Protein AF-A0A7V1ML94-F1 (afdb_monomer_lite)

Sequence (174 aa):
MSNTQAADAFKQTSDFLFRVNMYLDGFFFTCGSAMDILAREVLTYFAIPLPNRVYFEIAKQELSNTRPTDTLLDRLDDPSWRDEFSLYRNALTHELIIAGSINISISVDGDTEGETLVLPLPDDPRVDVMDRTFRNNPDAEIFCKRHIKRLLKLINIIYGEIATRATANSSLPL

Radius of gyration: 21.67 Å; chains: 1; bounding box: 60×41×57 Å

pLDDT: mean 77.79, std 12.49, range [44.56, 93.31]

Foldseek 3Di:
DPPVVVVVVVVVVVVVLVVVLVVLLVLLVVLQVLLQVLLVVLCVLQVHDDDPGRGLQVSLVSCCVVPVPDPCNVLSPDPPCVVVSVQSNVLRPDDRQQDPDWDWDWDDDPPDTDTDIFRAGFPGSVDPPVPTDRPPTGGPVVVSVVSVVVSVVSSCVSVVVQVVVCVVVVHRND

Structure (mmCIF, N/CA/C/O backbone):
data_AF-A0A7V1ML94-F1
#
_entry.id   AF-A0A7V1ML94-F1
#
loop_
_atom_site.group_PDB
_atom_site.id
_atom_site.type_symbol
_atom_site.label_atom_id
_atom_site.label_alt_id
_atom_site.label_comp_id
_atom_site.label_asym_id
_atom_site.label_entity_id
_atom_site.label_seq_id
_atom_site.pdbx_PDB_ins_code
_atom_site.Cartn_x
_atom_site.Cartn_y
_atom_site.Cartn_z
_atom_site.occupancy
_atom_site.B_iso_or_equiv
_atom_site.auth_seq_id
_atom_site.auth_comp_id
_atom_site.auth_asym_id
_atom_site.auth_atom_id
_atom_site.pdbx_PDB_model_num
ATOM 1 N N . MET A 1 1 ? 38.971 -1.096 -30.278 1.00 44.56 1 MET A N 1
ATOM 2 C CA . MET A 1 1 ? 38.660 -0.178 -29.158 1.00 44.56 1 MET A CA 1
ATOM 3 C C . MET A 1 1 ? 37.154 0.055 -28.946 1.00 44.56 1 MET A C 1
ATOM 5 O O . MET A 1 1 ? 36.824 0.687 -27.958 1.00 44.56 1 MET A O 1
ATOM 9 N N . SER A 1 2 ? 36.229 -0.478 -29.767 1.00 51.88 2 SER A N 1
ATOM 10 C CA . SER A 1 2 ? 34.776 -0.256 -29.582 1.00 51.88 2 SER A CA 1
ATOM 11 C C . SER A 1 2 ? 34.055 -1.262 -28.663 1.00 51.88 2 SER A C 1
ATOM 13 O O . SER A 1 2 ? 33.009 -0.927 -28.121 1.00 51.88 2 SER A O 1
ATOM 15 N N . ASN A 1 3 ? 34.603 -2.463 -28.426 1.00 53.06 3 ASN A N 1
ATOM 16 C CA . ASN A 1 3 ? 33.939 -3.480 -27.587 1.00 53.06 3 ASN A CA 1
ATOM 17 C C . ASN A 1 3 ? 33.869 -3.117 -26.094 1.00 53.06 3 ASN A C 1
ATOM 19 O O . ASN A 1 3 ? 32.949 -3.555 -25.412 1.00 53.06 3 ASN A O 1
ATOM 23 N N . THR A 1 4 ? 34.812 -2.323 -25.582 1.00 61.06 4 THR A N 1
ATOM 24 C CA . THR A 1 4 ? 34.856 -1.959 -24.157 1.00 61.06 4 THR A CA 1
ATOM 25 C C . THR A 1 4 ? 33.772 -0.939 -23.810 1.00 61.06 4 THR A C 1
ATOM 27 O O . THR A 1 4 ? 33.044 -1.135 -22.849 1.00 61.06 4 THR A O 1
ATOM 30 N N . GLN A 1 5 ? 33.567 0.078 -24.656 1.00 56.47 5 GLN A N 1
ATOM 31 C CA . GLN A 1 5 ? 32.531 1.097 -24.441 1.00 56.47 5 GLN A CA 1
ATOM 32 C C . GLN A 1 5 ? 31.111 0.518 -24.470 1.00 56.47 5 GLN A C 1
ATOM 34 O O . GLN A 1 5 ? 30.280 0.906 -23.656 1.00 56.47 5 GLN A O 1
ATOM 39 N N . ALA A 1 6 ? 30.833 -0.430 -25.371 1.00 52.66 6 ALA A N 1
ATOM 40 C CA . ALA A 1 6 ? 29.531 -1.094 -25.431 1.00 52.66 6 ALA A CA 1
ATOM 41 C C . ALA A 1 6 ? 29.277 -1.988 -24.202 1.00 52.66 6 ALA A C 1
ATOM 43 O O . ALA A 1 6 ? 28.172 -1.997 -23.664 1.00 52.66 6 ALA A O 1
ATOM 44 N N . ALA A 1 7 ? 30.302 -2.707 -23.730 1.00 53.41 7 ALA A N 1
ATOM 45 C CA . ALA A 1 7 ? 30.213 -3.524 -22.521 1.00 53.41 7 ALA A CA 1
ATOM 46 C C . ALA A 1 7 ? 30.042 -2.668 -21.253 1.00 53.41 7 ALA A C 1
ATOM 48 O O . ALA A 1 7 ? 29.245 -3.014 -20.381 1.00 53.41 7 ALA A O 1
ATOM 49 N N . ASP A 1 8 ? 30.740 -1.534 -21.173 1.00 56.41 8 ASP A N 1
ATOM 50 C CA . ASP A 1 8 ? 30.628 -0.589 -20.062 1.00 56.41 8 ASP A CA 1
ATOM 51 C C . ASP A 1 8 ? 29.252 0.090 -20.037 1.00 56.41 8 ASP A C 1
ATOM 53 O O . ASP A 1 8 ? 28.636 0.176 -18.975 1.00 56.41 8 ASP A O 1
ATOM 57 N N . ALA A 1 9 ? 28.724 0.494 -21.199 1.00 59.84 9 ALA A N 1
ATOM 58 C CA . ALA A 1 9 ? 27.368 1.031 -21.320 1.00 59.84 9 ALA A CA 1
ATOM 59 C C . ALA A 1 9 ? 26.309 -0.006 -20.906 1.00 59.84 9 ALA A C 1
ATOM 61 O O . ALA A 1 9 ? 25.436 0.295 -20.096 1.00 59.84 9 ALA A O 1
ATOM 62 N N . PHE A 1 10 ? 26.429 -1.253 -21.377 1.00 57.97 10 PHE A N 1
ATOM 63 C CA . PHE A 1 10 ? 25.523 -2.341 -20.995 1.00 57.97 10 PHE A CA 1
ATOM 64 C C . PHE A 1 10 ? 25.560 -2.628 -19.487 1.00 57.97 10 PHE A C 1
ATOM 66 O O . PHE A 1 10 ? 24.516 -2.796 -18.856 1.00 57.97 10 PHE A O 1
ATOM 73 N N . LYS A 1 11 ? 26.756 -2.639 -18.886 1.00 58.00 11 LYS A N 1
ATOM 74 C CA . LYS A 1 11 ? 26.923 -2.820 -17.441 1.00 58.00 11 LYS A CA 1
ATOM 75 C C . LYS A 1 11 ? 26.275 -1.682 -16.652 1.00 58.00 11 LYS A C 1
ATOM 77 O O . LYS A 1 11 ? 25.560 -1.953 -15.693 1.00 58.00 11 LYS A O 1
ATOM 82 N N . GLN A 1 12 ? 26.458 -0.432 -17.079 1.00 68.44 12 GLN A N 1
ATOM 83 C CA . GLN A 1 12 ? 25.808 0.727 -16.458 1.00 68.44 12 GLN A CA 1
ATOM 84 C C . GLN A 1 12 ? 24.277 0.636 -16.536 1.00 68.44 12 GLN A C 1
ATOM 86 O O . GLN A 1 12 ? 23.602 0.895 -15.540 1.00 68.44 12 GLN A O 1
ATOM 91 N N . THR A 1 13 ? 23.722 0.208 -17.674 1.00 72.44 13 THR A N 1
ATOM 92 C CA . THR A 1 13 ? 22.274 -0.008 -17.830 1.00 72.44 13 THR A CA 1
ATOM 93 C C . THR A 1 13 ? 21.762 -1.153 -16.952 1.00 72.44 13 THR A C 1
ATOM 95 O O . THR A 1 13 ? 20.714 -1.020 -16.321 1.00 72.44 13 THR A O 1
ATOM 98 N N . SER A 1 14 ? 22.503 -2.260 -16.859 1.00 74.00 14 SER A N 1
ATOM 99 C CA . SER A 1 14 ? 22.154 -3.398 -15.999 1.00 74.00 14 SER A CA 1
ATOM 100 C C . SER A 1 14 ? 22.180 -3.025 -14.514 1.00 74.00 14 SER A C 1
ATOM 102 O O . SER A 1 14 ? 21.238 -3.335 -13.785 1.00 74.00 14 SER A O 1
ATOM 104 N N . ASP A 1 15 ? 23.225 -2.329 -14.060 1.00 78.12 15 ASP A N 1
ATOM 105 C CA . ASP A 1 15 ? 23.352 -1.866 -12.674 1.00 78.12 15 ASP A CA 1
ATOM 106 C C . ASP A 1 15 ? 22.244 -0.861 -12.324 1.00 78.12 15 ASP A C 1
ATOM 108 O O . ASP A 1 15 ? 21.689 -0.889 -11.221 1.00 78.12 15 ASP A O 1
ATOM 112 N N . PHE A 1 16 ? 21.888 0.012 -13.270 1.00 81.12 16 PHE A N 1
ATOM 113 C CA . PHE A 1 16 ? 20.773 0.942 -13.127 1.00 81.12 16 PHE A CA 1
ATOM 114 C C . PHE A 1 16 ? 19.436 0.206 -12.958 1.00 81.12 16 PHE A C 1
ATOM 116 O O . PHE A 1 16 ? 18.730 0.438 -11.975 1.00 81.12 16 PHE A O 1
ATOM 123 N N . LEU A 1 17 ? 19.112 -0.730 -13.857 1.00 78.50 17 LEU A N 1
ATOM 124 C CA . LEU A 1 17 ? 17.881 -1.523 -13.787 1.00 78.50 17 LEU A CA 1
ATOM 125 C C . LEU A 1 17 ? 17.795 -2.352 -12.506 1.00 78.50 17 LEU A C 1
ATOM 127 O O . LEU A 1 17 ? 16.727 -2.429 -11.895 1.00 78.50 17 LEU A O 1
ATOM 131 N N . PHE A 1 18 ? 18.909 -2.937 -12.067 1.00 79.69 18 PHE A N 1
ATOM 132 C CA . PHE A 1 18 ? 18.972 -3.659 -10.801 1.00 79.69 18 PHE A CA 1
ATOM 133 C C . PHE A 1 18 ? 18.599 -2.753 -9.620 1.00 79.69 18 PHE A C 1
ATOM 135 O O . PHE A 1 18 ? 17.744 -3.112 -8.810 1.00 79.69 18 PHE A O 1
ATOM 142 N N . ARG A 1 19 ? 19.179 -1.547 -9.546 1.00 82.62 19 ARG A N 1
ATOM 143 C CA . ARG A 1 19 ? 18.868 -0.581 -8.479 1.00 82.62 19 ARG A CA 1
ATOM 144 C C . ARG A 1 19 ? 17.408 -0.152 -8.502 1.00 82.62 19 ARG A C 1
ATOM 146 O O . ARG A 1 19 ? 16.785 -0.111 -7.448 1.00 82.62 19 ARG A O 1
ATOM 153 N N . VAL A 1 20 ? 16.856 0.146 -9.678 1.00 82.94 20 VAL A N 1
ATOM 154 C CA . VAL A 1 20 ? 15.439 0.516 -9.816 1.00 82.94 20 VAL A CA 1
ATOM 155 C C . VAL A 1 20 ? 14.539 -0.600 -9.285 1.00 82.94 20 VAL A C 1
ATOM 157 O O . VAL A 1 20 ? 13.671 -0.333 -8.459 1.00 82.94 20 VAL A O 1
ATOM 160 N N . ASN A 1 21 ? 14.772 -1.847 -9.702 1.00 82.19 21 ASN A N 1
ATOM 161 C CA . ASN A 1 21 ? 13.994 -2.991 -9.225 1.00 82.19 21 ASN A CA 1
ATOM 162 C C . ASN A 1 21 ? 14.130 -3.186 -7.707 1.00 82.19 21 ASN A C 1
ATOM 164 O O . ASN A 1 21 ? 13.125 -3.398 -7.039 1.00 82.19 21 ASN A O 1
ATOM 168 N N . MET A 1 22 ? 15.334 -3.025 -7.148 1.00 82.81 22 MET A N 1
ATOM 169 C CA . MET A 1 22 ? 15.565 -3.078 -5.699 1.00 82.81 22 MET A CA 1
ATOM 170 C C . MET A 1 22 ? 14.788 -1.987 -4.941 1.00 82.81 22 MET A C 1
ATOM 172 O O . MET A 1 22 ? 14.216 -2.249 -3.884 1.00 82.81 22 MET A O 1
ATOM 176 N N . TYR A 1 23 ? 14.743 -0.756 -5.460 1.00 85.75 23 TYR A N 1
ATOM 177 C CA . TYR A 1 23 ? 13.970 0.322 -4.834 1.00 85.75 23 TYR A CA 1
ATOM 178 C C . TYR A 1 23 ? 12.462 0.106 -4.951 1.00 85.75 23 TYR A C 1
ATOM 180 O O . TYR A 1 23 ? 11.735 0.402 -4.002 1.00 85.75 23 TYR A O 1
ATOM 188 N N . LEU A 1 24 ? 11.993 -0.418 -6.085 1.00 85.31 24 LEU A N 1
ATOM 189 C CA . LEU A 1 24 ? 10.593 -0.794 -6.252 1.00 85.31 24 LEU A CA 1
ATOM 190 C C . LEU A 1 24 ? 10.209 -1.894 -5.270 1.00 85.31 24 LEU A C 1
ATOM 192 O O . LEU A 1 24 ? 9.211 -1.744 -4.572 1.00 85.31 24 LEU A O 1
ATOM 196 N N . ASP A 1 25 ? 11.030 -2.935 -5.144 1.00 81.19 25 ASP A N 1
ATOM 197 C CA . ASP A 1 25 ? 10.822 -3.992 -4.159 1.00 81.19 25 ASP A CA 1
ATOM 198 C C . ASP A 1 25 ? 10.697 -3.426 -2.738 1.00 81.19 25 ASP A C 1
ATOM 200 O O . ASP A 1 25 ? 9.678 -3.598 -2.065 1.00 81.19 25 ASP A O 1
ATOM 204 N N . GLY A 1 26 ? 11.678 -2.617 -2.324 1.00 83.75 26 GLY A N 1
ATOM 205 C CA . GLY A 1 26 ? 11.653 -1.945 -1.027 1.00 83.75 26 GLY A CA 1
ATOM 206 C C . GLY A 1 26 ? 10.404 -1.081 -0.821 1.00 83.75 26 GLY A C 1
ATOM 207 O O . GLY A 1 26 ? 9.830 -1.074 0.272 1.00 83.75 26 GLY A O 1
ATOM 208 N N . PHE A 1 27 ? 9.935 -0.388 -1.861 1.00 87.94 27 PHE A N 1
ATOM 209 C CA . PHE A 1 27 ? 8.693 0.384 -1.824 1.00 87.94 27 PHE A CA 1
ATOM 210 C C . PHE A 1 27 ? 7.467 -0.508 -1.580 1.00 87.94 27 PHE A C 1
ATOM 212 O O . PHE A 1 27 ? 6.659 -0.210 -0.691 1.00 87.94 27 PHE A O 1
ATOM 219 N N . PHE A 1 28 ? 7.333 -1.606 -2.328 1.00 84.06 28 PHE A N 1
ATOM 220 C CA . PHE A 1 28 ? 6.216 -2.542 -2.194 1.00 84.06 28 PHE A CA 1
ATOM 221 C C . PHE A 1 28 ? 6.234 -3.264 -0.836 1.00 84.06 28 PHE A C 1
ATOM 223 O O . PHE A 1 28 ? 5.206 -3.394 -0.165 1.00 84.06 28 PHE A O 1
ATOM 230 N N . PHE A 1 29 ? 7.409 -3.669 -0.363 1.00 83.19 29 PHE A N 1
ATOM 231 C CA . PHE A 1 29 ? 7.554 -4.263 0.960 1.00 83.19 29 PHE A CA 1
ATOM 232 C C . PHE A 1 29 ? 7.163 -3.279 2.072 1.00 83.19 29 PHE A C 1
ATOM 234 O O . PHE A 1 29 ? 6.397 -3.623 2.978 1.00 83.19 29 PHE A O 1
ATOM 241 N N . THR A 1 30 ? 7.642 -2.035 1.986 1.00 87.19 30 THR A N 1
ATOM 242 C CA . THR A 1 30 ? 7.390 -1.001 3.002 1.00 87.19 30 THR A CA 1
ATOM 243 C C . THR A 1 30 ? 5.920 -0.606 3.054 1.00 87.19 30 THR A C 1
ATOM 245 O O . THR A 1 30 ? 5.342 -0.546 4.136 1.00 87.19 30 THR A O 1
ATOM 248 N N . CYS A 1 31 ? 5.284 -0.372 1.903 1.00 86.69 31 CYS A N 1
ATOM 249 C CA . CYS A 1 31 ? 3.872 0.005 1.863 1.00 86.69 31 CYS A CA 1
ATOM 250 C C . CYS A 1 31 ? 2.966 -1.132 2.372 1.00 86.69 31 CYS A C 1
ATOM 252 O O . CYS A 1 31 ? 2.040 -0.866 3.137 1.00 86.69 31 CYS A O 1
ATOM 254 N N . GLY A 1 32 ? 3.263 -2.393 2.029 1.00 84.00 32 GLY A N 1
ATOM 255 C CA . GLY A 1 32 ? 2.547 -3.547 2.584 1.00 84.00 32 GLY A CA 1
ATOM 256 C C . GLY A 1 32 ? 2.726 -3.669 4.100 1.00 84.00 32 GLY A C 1
ATOM 257 O O . GLY A 1 32 ? 1.750 -3.816 4.831 1.00 84.00 32 GLY A O 1
ATOM 258 N N . SER A 1 33 ? 3.962 -3.521 4.581 1.00 86.94 33 SER A N 1
ATOM 259 C CA . SER A 1 33 ? 4.273 -3.557 6.016 1.00 86.94 33 SER A CA 1
ATOM 260 C C . SER A 1 33 ? 3.583 -2.432 6.790 1.00 86.94 33 SER A C 1
ATOM 262 O O . SER A 1 33 ? 3.083 -2.665 7.884 1.00 86.94 33 SER A O 1
ATOM 264 N N . ALA A 1 34 ? 3.503 -1.225 6.224 1.00 89.44 34 ALA A N 1
ATOM 265 C CA . ALA A 1 34 ? 2.815 -0.096 6.847 1.00 89.44 34 ALA A CA 1
ATOM 266 C C . ALA A 1 34 ? 1.316 -0.370 7.051 1.00 89.44 34 ALA A C 1
ATOM 268 O O . ALA A 1 34 ? 0.768 -0.021 8.095 1.00 89.44 34 ALA A O 1
ATOM 269 N N . MET A 1 35 ? 0.659 -1.032 6.093 1.00 88.19 35 MET A N 1
ATOM 270 C CA . MET A 1 35 ? -0.739 -1.450 6.245 1.00 88.19 35 MET A CA 1
ATOM 271 C C . MET A 1 35 ? -0.910 -2.508 7.341 1.00 88.19 35 MET A C 1
ATOM 273 O O . MET A 1 35 ? -1.832 -2.411 8.148 1.00 88.19 35 MET A O 1
ATOM 277 N N . ASP A 1 36 ? -0.014 -3.496 7.392 1.00 88.12 36 ASP A N 1
ATOM 278 C CA . ASP A 1 36 ? -0.046 -4.560 8.402 1.00 88.12 36 ASP A CA 1
ATOM 279 C C . ASP A 1 36 ? 0.240 -4.001 9.819 1.00 88.12 36 ASP A C 1
ATOM 281 O O . ASP A 1 36 ? -0.352 -4.449 10.803 1.00 88.12 36 ASP A O 1
ATOM 285 N N . ILE A 1 37 ? 1.098 -2.978 9.940 1.00 90.94 37 ILE A N 1
ATOM 286 C CA . ILE A 1 37 ? 1.333 -2.239 11.193 1.00 90.94 37 ILE A CA 1
ATOM 287 C C . ILE A 1 37 ? 0.082 -1.460 11.605 1.00 90.94 37 ILE A C 1
ATOM 289 O O . ILE A 1 37 ? -0.384 -1.630 12.730 1.00 90.94 37 ILE A O 1
ATOM 293 N N . LEU A 1 38 ? -0.507 -0.682 10.692 1.00 91.44 38 LEU A N 1
ATOM 294 C CA . LEU A 1 38 ? -1.724 0.086 10.968 1.00 91.44 38 LEU A CA 1
ATOM 295 C C . LEU A 1 38 ? -2.854 -0.817 11.482 1.00 91.44 38 LEU A C 1
ATOM 297 O O . LEU A 1 38 ? -3.540 -0.485 12.445 1.00 91.44 38 LEU A O 1
ATOM 301 N N . ALA A 1 39 ? -3.010 -1.996 10.877 1.00 90.88 39 ALA A N 1
ATOM 302 C CA . ALA A 1 39 ? -3.970 -3.009 11.297 1.00 90.88 39 ALA A CA 1
ATOM 303 C C . ALA A 1 39 ? -3.761 -3.439 12.762 1.00 90.88 39 ALA A C 1
ATOM 305 O O . ALA A 1 39 ? -4.712 -3.493 13.543 1.00 90.88 39 ALA A O 1
ATOM 306 N N . ARG A 1 40 ? -2.508 -3.700 13.161 1.00 91.94 40 ARG A N 1
ATOM 307 C CA . ARG A 1 40 ? -2.151 -4.056 14.546 1.00 91.94 40 ARG A CA 1
ATOM 308 C C . ARG A 1 40 ? -2.457 -2.929 15.521 1.00 91.94 40 ARG A C 1
ATOM 310 O O . ARG A 1 40 ? -2.948 -3.189 16.617 1.00 91.94 40 ARG A O 1
ATOM 317 N N . GLU A 1 41 ? -2.159 -1.695 15.141 1.00 91.81 41 GLU A N 1
ATOM 318 C CA . GLU A 1 41 ? -2.368 -0.529 15.999 1.00 91.81 41 GLU A CA 1
ATOM 319 C C . GLU A 1 41 ? -3.854 -0.254 16.216 1.00 91.81 41 GLU A C 1
ATOM 321 O O . GLU A 1 41 ? -4.260 0.022 17.341 1.00 91.81 41 GLU A O 1
ATOM 326 N N . VAL A 1 42 ? -4.680 -0.428 15.181 1.00 91.44 42 VAL A N 1
ATOM 327 C CA . VAL A 1 42 ? -6.142 -0.352 15.291 1.00 91.44 42 VAL A CA 1
ATOM 328 C C . VAL A 1 42 ? -6.675 -1.399 16.271 1.00 91.44 42 VAL A C 1
ATOM 330 O O . VAL A 1 42 ? -7.424 -1.055 17.182 1.00 91.44 42 VAL A O 1
ATOM 333 N N . LEU A 1 43 ? -6.266 -2.665 16.138 1.00 91.81 43 LEU A N 1
ATOM 334 C CA . LEU A 1 43 ? -6.690 -3.718 17.070 1.00 91.81 43 LEU A CA 1
ATOM 335 C C . LEU A 1 43 ? -6.241 -3.427 18.504 1.00 91.81 43 LEU A C 1
ATOM 337 O O . LEU A 1 43 ? -7.024 -3.573 19.442 1.00 91.81 43 LEU A O 1
ATOM 341 N N . THR A 1 44 ? -5.008 -2.944 18.661 1.00 90.62 44 THR A N 1
ATOM 342 C CA . THR A 1 44 ? -4.448 -2.562 19.962 1.00 90.62 44 THR A CA 1
ATOM 343 C C . THR A 1 44 ? -5.236 -1.417 20.591 1.00 90.62 44 THR A C 1
ATOM 345 O O . THR A 1 44 ? -5.568 -1.487 21.770 1.00 90.62 44 THR A O 1
ATOM 348 N N . TYR A 1 45 ? -5.586 -0.390 19.812 1.00 88.88 45 TYR A N 1
ATOM 349 C CA . TYR A 1 45 ? -6.381 0.748 20.274 1.00 88.88 45 TYR A CA 1
ATOM 350 C C . TYR A 1 45 ? -7.728 0.316 20.865 1.00 88.88 45 TYR A C 1
ATOM 352 O O . TYR A 1 45 ? -8.175 0.887 21.855 1.00 88.88 45 TYR A O 1
ATOM 360 N N . PHE A 1 46 ? -8.352 -0.716 20.293 1.00 88.81 46 PHE A N 1
ATOM 361 C CA . PHE A 1 46 ? -9.629 -1.256 20.758 1.00 88.81 46 PHE A CA 1
ATOM 362 C C . PHE A 1 46 ? -9.514 -2.394 21.783 1.00 88.81 46 PHE A C 1
ATOM 364 O O . PHE A 1 46 ? -10.543 -2.991 22.117 1.00 88.81 46 PHE A O 1
ATOM 371 N N . ALA A 1 47 ? -8.301 -2.689 22.269 1.00 89.75 47 ALA A N 1
ATOM 372 C CA . ALA A 1 47 ? -7.989 -3.812 23.158 1.00 89.75 47 ALA A CA 1
ATOM 373 C C . ALA A 1 47 ? -8.424 -5.187 22.608 1.00 89.75 47 ALA A C 1
ATOM 375 O O . ALA A 1 47 ? -8.781 -6.096 23.359 1.00 89.75 47 ALA A O 1
ATOM 376 N N . ILE A 1 48 ? -8.384 -5.357 21.285 1.00 90.81 48 ILE A N 1
ATOM 377 C CA . ILE A 1 48 ? -8.708 -6.623 20.625 1.00 90.81 48 ILE A CA 1
ATOM 378 C C . ILE A 1 48 ? -7.451 -7.511 20.608 1.00 90.81 48 ILE A C 1
ATOM 380 O O . ILE A 1 48 ? -6.393 -7.048 20.167 1.00 90.81 48 ILE A O 1
ATOM 384 N N . PRO A 1 49 ? -7.526 -8.782 21.059 1.00 91.06 49 PRO A N 1
ATOM 385 C CA . PRO A 1 49 ? -6.394 -9.703 21.006 1.00 91.06 49 PRO A CA 1
ATOM 386 C C . PRO A 1 49 ? -5.830 -9.847 19.589 1.00 91.06 49 PRO A C 1
ATOM 388 O O . PRO A 1 49 ? -6.573 -10.069 18.635 1.00 91.06 49 PRO A O 1
ATOM 391 N N . LEU A 1 50 ? -4.506 -9.745 19.449 1.00 90.38 50 LEU A N 1
ATOM 392 C CA . LEU A 1 50 ? -3.855 -9.844 18.144 1.00 90.38 50 LEU A CA 1
ATOM 393 C C . LEU A 1 50 ? -3.860 -11.300 17.639 1.00 90.38 50 LEU A C 1
ATOM 395 O O . LEU A 1 50 ? -3.305 -12.172 18.314 1.00 90.38 50 LEU A O 1
ATOM 399 N N . PRO A 1 51 ? -4.417 -11.580 16.447 1.00 87.94 51 PRO A N 1
ATOM 400 C CA . PRO A 1 51 ? -4.341 -12.905 15.844 1.00 87.94 51 PRO A CA 1
ATOM 401 C C . PRO A 1 51 ? -2.915 -13.242 15.380 1.00 87.94 51 PRO A C 1
ATOM 403 O O . PRO A 1 51 ? -2.070 -12.367 15.182 1.00 87.94 51 PRO A O 1
ATOM 406 N N . ASN A 1 52 ? -2.649 -14.534 15.144 1.00 85.19 52 ASN A N 1
ATOM 407 C CA . ASN A 1 52 ? -1.331 -15.035 14.714 1.00 85.19 52 ASN A CA 1
ATOM 408 C C . ASN A 1 52 ? -0.801 -14.351 13.442 1.00 85.19 52 ASN A C 1
ATOM 410 O O . ASN A 1 52 ? 0.409 -14.219 13.255 1.00 85.19 52 ASN A O 1
ATOM 414 N N . ARG A 1 53 ? -1.704 -13.937 12.550 1.00 84.31 53 ARG A N 1
ATOM 415 C CA . ARG A 1 53 ? -1.399 -13.141 11.361 1.00 84.31 53 ARG A CA 1
ATOM 416 C C . ARG A 1 53 ? -2.298 -11.920 11.387 1.00 84.31 53 ARG A C 1
ATOM 418 O O . ARG A 1 53 ? -3.505 -12.069 11.527 1.00 84.31 53 ARG A O 1
ATOM 425 N N . VAL A 1 54 ? -1.706 -10.739 11.256 1.00 83.19 54 VAL A N 1
ATOM 426 C CA . VAL A 1 54 ? -2.436 -9.471 11.227 1.00 83.19 54 VAL A CA 1
ATOM 427 C C . VAL A 1 54 ? -2.171 -8.827 9.880 1.00 83.19 54 VAL A C 1
ATOM 429 O O . VAL A 1 54 ? -1.132 -8.202 9.685 1.00 83.19 54 VAL A O 1
ATOM 432 N N . TYR A 1 55 ? -3.093 -9.057 8.955 1.00 83.31 55 TYR A N 1
ATOM 433 C CA . TYR A 1 55 ? -3.176 -8.336 7.692 1.00 83.31 55 TYR A CA 1
ATOM 434 C C . TYR A 1 55 ? -4.236 -7.247 7.813 1.00 83.31 55 TYR A C 1
ATOM 436 O O . TYR A 1 55 ? -5.124 -7.337 8.664 1.00 83.31 55 TYR A O 1
ATOM 444 N N . PHE A 1 56 ? -4.174 -6.240 6.946 1.00 83.12 56 PHE A N 1
ATOM 445 C CA . PHE A 1 56 ? -5.123 -5.123 6.968 1.00 83.12 56 PHE A CA 1
ATOM 446 C C . PHE A 1 56 ? -6.602 -5.554 6.987 1.00 83.12 56 PHE A C 1
ATOM 448 O O . PHE A 1 56 ? -7.371 -5.072 7.815 1.00 83.12 56 PHE A O 1
ATOM 455 N N . GLU A 1 57 ? -6.979 -6.545 6.176 1.00 81.88 57 GLU A N 1
ATOM 456 C CA . GLU A 1 57 ? -8.342 -7.108 6.141 1.00 81.88 57 GLU A CA 1
ATOM 457 C C . GLU A 1 57 ? -8.800 -7.746 7.462 1.00 81.88 57 GLU A C 1
ATOM 459 O O . GLU A 1 57 ? -9.980 -7.687 7.812 1.00 81.88 57 GLU A O 1
ATOM 464 N N . ILE A 1 58 ? -7.863 -8.317 8.224 1.00 86.81 58 ILE A N 1
ATOM 465 C CA . ILE A 1 58 ? -8.157 -8.993 9.490 1.00 86.81 58 ILE A CA 1
ATOM 466 C C . ILE A 1 58 ? -8.566 -7.961 10.540 1.00 86.81 58 ILE A C 1
ATOM 468 O O . ILE A 1 58 ? -9.467 -8.226 11.331 1.00 86.81 58 ILE A O 1
ATOM 472 N N . ALA A 1 59 ? -7.983 -6.756 10.517 1.00 89.12 59 ALA A N 1
ATOM 473 C CA . ALA A 1 59 ? -8.361 -5.711 11.465 1.00 89.12 59 ALA A CA 1
ATOM 474 C C . ALA A 1 59 ? -9.838 -5.320 11.339 1.00 89.12 59 ALA A C 1
ATOM 476 O O . ALA A 1 59 ? -10.520 -5.171 12.353 1.00 89.12 59 ALA A O 1
ATOM 477 N N . LYS A 1 60 ? -10.354 -5.214 10.106 1.00 90.19 60 LYS A N 1
ATOM 478 C CA . LYS A 1 60 ? -11.777 -4.944 9.874 1.00 90.19 60 LYS A CA 1
ATOM 479 C C . LYS A 1 60 ? -12.649 -6.081 10.400 1.00 90.19 60 LYS A C 1
ATOM 481 O O . LYS A 1 60 ? -13.632 -5.822 11.091 1.00 90.19 60 LYS A O 1
ATOM 486 N N . GLN A 1 61 ? -12.293 -7.325 10.081 1.00 91.31 61 GLN A N 1
ATOM 487 C CA . GLN A 1 61 ? -13.049 -8.502 10.507 1.00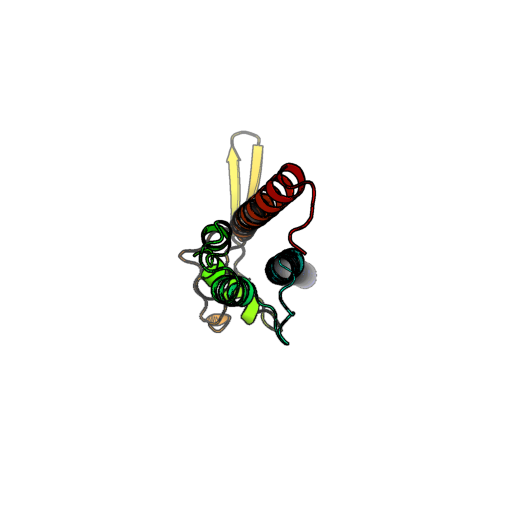 91.31 61 GLN A CA 1
ATOM 488 C C . GLN A 1 61 ? -13.140 -8.582 12.038 1.00 91.31 61 GLN A C 1
ATOM 490 O O . GLN A 1 61 ? -14.238 -8.652 12.589 1.00 91.31 61 GLN A O 1
ATOM 495 N N . GLU A 1 62 ? -12.006 -8.496 12.728 1.00 92.88 62 GLU A N 1
ATOM 496 C CA . GLU A 1 62 ? -11.941 -8.567 14.190 1.00 92.88 62 GLU A CA 1
ATOM 497 C C . GLU A 1 62 ? -12.655 -7.385 14.866 1.00 92.88 62 GLU A C 1
ATOM 499 O O . GLU A 1 62 ? -13.390 -7.568 15.845 1.00 92.88 62 GLU A O 1
ATOM 504 N N . LEU A 1 63 ? -12.524 -6.172 14.314 1.00 91.12 63 LEU A N 1
ATOM 505 C CA . LEU A 1 63 ? -13.267 -5.016 14.812 1.00 91.12 63 LEU A CA 1
ATOM 506 C C . LEU A 1 63 ? -14.774 -5.185 14.599 1.00 91.12 63 LEU A C 1
ATOM 508 O O . LEU A 1 63 ? -15.547 -4.865 15.493 1.00 91.12 63 LEU A O 1
ATOM 512 N N . SER A 1 64 ? -15.213 -5.730 13.463 1.00 92.56 64 SER A N 1
ATOM 513 C CA . SER A 1 64 ? -16.642 -5.922 13.187 1.00 92.56 64 SER A CA 1
ATOM 514 C C . SER A 1 64 ? -17.291 -6.941 14.127 1.00 92.56 64 SER A C 1
ATOM 516 O O . SER A 1 64 ? -18.441 -6.767 14.522 1.00 92.56 64 SER A O 1
ATOM 518 N N . ASN A 1 65 ? -16.536 -7.958 14.553 1.00 91.88 65 ASN A N 1
ATOM 519 C CA . ASN A 1 65 ? -17.007 -8.971 15.497 1.00 91.88 65 ASN A CA 1
ATOM 520 C C . ASN A 1 65 ? -17.156 -8.419 16.920 1.00 91.88 65 ASN A C 1
ATOM 522 O O . ASN A 1 65 ? -18.049 -8.829 17.659 1.00 91.88 65 ASN A O 1
ATOM 526 N N . THR A 1 66 ? -16.270 -7.505 17.317 1.00 90.62 66 THR A N 1
ATOM 527 C CA . THR A 1 66 ? -16.211 -6.970 18.686 1.00 90.62 66 THR A CA 1
ATOM 528 C C . THR A 1 66 ? -16.989 -5.664 18.844 1.00 90.62 66 THR A C 1
ATOM 530 O O . THR A 1 66 ? -17.569 -5.415 19.900 1.00 90.62 66 THR A O 1
ATOM 533 N N . ARG A 1 67 ? -17.023 -4.827 17.802 1.00 88.62 67 ARG A N 1
ATOM 534 C CA . ARG A 1 67 ? -17.641 -3.494 17.767 1.00 88.62 67 ARG A CA 1
ATOM 535 C C . ARG A 1 67 ? -18.341 -3.249 16.413 1.00 88.62 67 ARG A C 1
ATOM 537 O O . ARG A 1 67 ? -17.903 -2.400 15.638 1.00 88.62 67 ARG A O 1
ATOM 544 N N . PRO A 1 68 ? -19.457 -3.943 16.117 1.00 89.38 68 PRO A N 1
ATOM 545 C CA . PRO A 1 68 ? -20.104 -3.937 14.794 1.00 89.38 68 PRO A CA 1
ATOM 546 C C . PRO A 1 68 ? -20.653 -2.577 14.340 1.00 89.38 68 PRO A C 1
ATOM 548 O O . PRO A 1 68 ? -20.940 -2.396 13.162 1.00 89.38 68 PRO A O 1
ATOM 551 N N . THR A 1 69 ? -20.829 -1.626 15.258 1.00 88.00 69 THR A N 1
ATOM 552 C CA . THR A 1 69 ? -21.364 -0.287 14.971 1.00 88.00 69 THR A CA 1
ATOM 553 C C . THR A 1 69 ? -20.289 0.800 14.989 1.00 88.00 69 THR A C 1
ATOM 555 O O . THR A 1 69 ? -20.624 1.983 15.024 1.00 88.00 69 THR A O 1
ATOM 558 N N . ASP A 1 70 ? -19.006 0.432 15.052 1.00 88.88 70 ASP A N 1
ATOM 559 C CA . A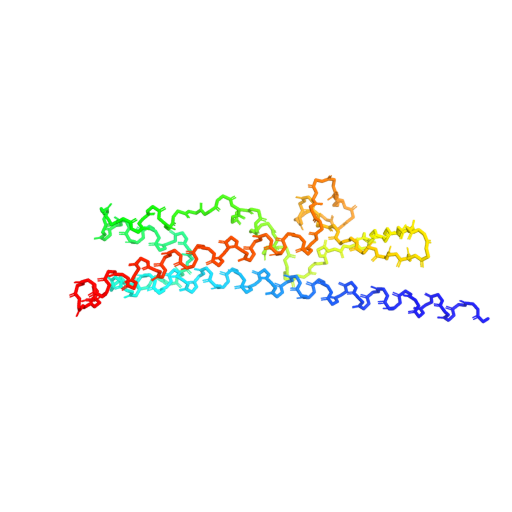SP A 1 70 ? -17.923 1.411 15.111 1.00 88.88 70 ASP A CA 1
ATOM 560 C C . ASP A 1 70 ? -17.728 2.098 13.752 1.00 88.88 70 ASP A C 1
ATOM 562 O O . ASP A 1 70 ? -17.558 1.439 12.727 1.00 88.88 70 ASP A O 1
ATOM 566 N N . THR A 1 71 ? -17.699 3.434 13.738 1.00 87.56 71 THR A N 1
ATOM 567 C CA . THR A 1 71 ? -17.569 4.218 12.497 1.00 87.56 71 THR A CA 1
ATOM 568 C C . THR A 1 71 ? -16.210 4.058 11.811 1.00 87.56 71 THR A C 1
ATOM 570 O O . THR A 1 71 ? -16.065 4.439 10.652 1.00 87.56 71 THR A O 1
ATOM 573 N N . LEU A 1 72 ? -15.214 3.463 12.483 1.00 88.75 72 LEU A N 1
ATOM 574 C CA . LEU A 1 72 ? -13.913 3.170 11.883 1.00 88.75 72 LEU A CA 1
ATOM 575 C C . LEU A 1 72 ? -14.005 1.999 10.893 1.00 88.75 72 LEU A C 1
ATOM 577 O O . LEU A 1 72 ? -13.147 1.880 10.021 1.00 88.75 72 LEU A O 1
ATOM 581 N N . LEU A 1 73 ? -15.042 1.157 10.978 1.00 88.44 73 LEU A N 1
ATOM 582 C CA . LEU A 1 73 ? -15.239 0.034 10.055 1.00 88.44 73 LEU A CA 1
ATOM 583 C C . LEU A 1 73 ? -15.312 0.487 8.593 1.00 88.44 73 LEU A C 1
ATOM 585 O O . LEU A 1 73 ? -14.717 -0.165 7.736 1.00 88.44 73 LEU A O 1
ATOM 589 N N . ASP A 1 74 ? -15.932 1.640 8.333 1.00 8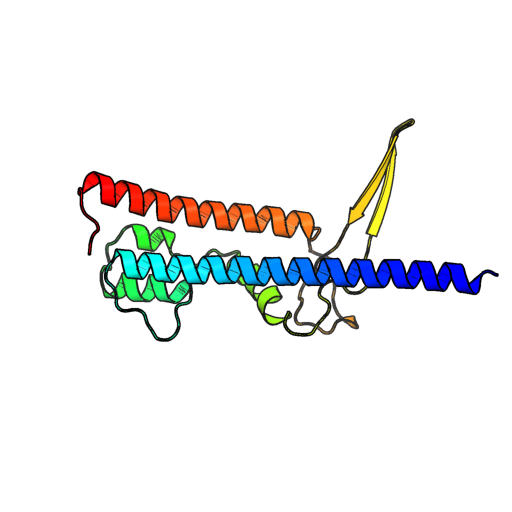5.56 74 ASP A N 1
ATOM 590 C CA . ASP A 1 74 ? -16.031 2.255 7.000 1.00 85.56 74 ASP A CA 1
ATOM 591 C C . ASP A 1 74 ? -14.676 2.778 6.483 1.00 85.56 74 ASP A C 1
ATOM 593 O O . ASP A 1 74 ? -14.516 3.116 5.309 1.00 85.56 74 ASP A O 1
ATOM 597 N N . ARG A 1 75 ? -13.685 2.923 7.373 1.00 85.50 75 ARG A N 1
ATOM 598 C C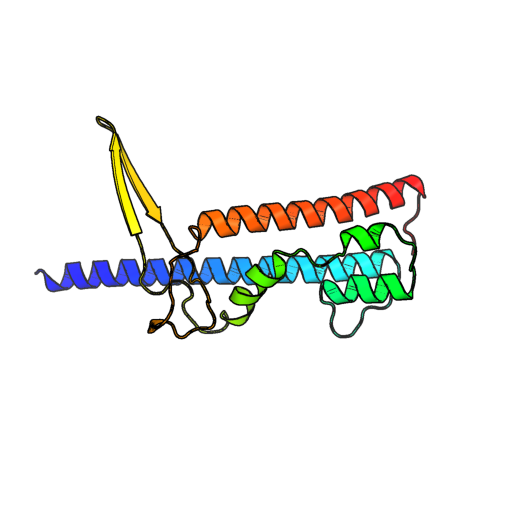A . ARG A 1 75 ? -12.327 3.395 7.050 1.00 85.50 75 ARG A CA 1
ATOM 599 C C . ARG A 1 75 ? -11.327 2.259 6.897 1.00 85.50 75 ARG A C 1
ATOM 601 O O . ARG A 1 75 ? -10.285 2.464 6.282 1.00 85.50 75 ARG A O 1
ATOM 608 N N . LEU A 1 76 ? -11.644 1.091 7.448 1.00 83.88 76 LEU A N 1
ATOM 609 C CA . LEU A 1 76 ? -10.851 -0.135 7.342 1.00 83.88 76 LEU A CA 1
ATOM 610 C C . LEU A 1 76 ? -11.244 -0.990 6.134 1.00 83.88 76 LEU A C 1
ATOM 612 O O . LEU A 1 76 ? -10.749 -2.106 5.989 1.00 83.88 76 LEU A O 1
ATOM 616 N N . ASP A 1 77 ? -12.144 -0.492 5.286 1.00 77.25 77 ASP A N 1
ATOM 617 C CA . ASP A 1 77 ? -12.445 -1.125 4.012 1.00 77.25 77 ASP A CA 1
ATOM 618 C C . ASP A 1 77 ? -11.189 -1.310 3.171 1.00 77.25 77 ASP A C 1
ATOM 620 O O . ASP A 1 77 ? -10.323 -0.431 3.121 1.00 77.25 77 ASP A O 1
ATOM 624 N N . ASP A 1 78 ? -11.109 -2.464 2.506 1.00 72.06 78 ASP A N 1
ATOM 625 C CA . ASP A 1 78 ? -9.999 -2.753 1.616 1.00 72.06 78 ASP A CA 1
ATOM 626 C C . ASP A 1 78 ? -9.994 -1.718 0.484 1.00 72.06 78 ASP A C 1
ATOM 628 O O . ASP A 1 78 ? -10.967 -1.626 -0.279 1.00 72.06 78 ASP A O 1
ATOM 632 N N . PRO A 1 79 ? -8.953 -0.877 0.374 1.00 72.38 79 PRO A N 1
ATOM 633 C CA . PRO A 1 79 ? -8.905 0.050 -0.728 1.00 72.38 79 PRO A CA 1
ATOM 634 C C . PRO A 1 79 ? -8.805 -0.719 -2.047 1.00 72.38 79 PRO A C 1
ATOM 636 O O . PRO A 1 79 ? -7.909 -1.533 -2.228 1.00 72.38 79 PRO A O 1
ATOM 639 N N . SER A 1 80 ? -9.628 -0.362 -3.036 1.00 73.69 80 SER A N 1
ATOM 640 C CA . SER A 1 80 ? -9.645 -1.013 -4.360 1.00 73.69 80 SER A CA 1
ATOM 641 C C . SER A 1 80 ? -8.287 -1.050 -5.082 1.00 73.69 80 SER A C 1
ATOM 643 O O . SER A 1 80 ? -8.103 -1.806 -6.027 1.00 73.69 80 SER A O 1
ATOM 645 N N . TRP A 1 81 ? -7.334 -0.208 -4.670 1.00 72.62 81 TRP A N 1
ATOM 646 C CA . TRP A 1 81 ? -5.975 -0.168 -5.208 1.00 72.62 81 TRP A CA 1
ATOM 647 C C . TRP A 1 81 ? -5.013 -1.164 -4.541 1.00 72.62 81 TRP A C 1
ATOM 649 O O . TRP A 1 81 ? -3.896 -1.342 -5.026 1.00 72.62 81 TRP A O 1
ATOM 659 N N . ARG A 1 82 ? -5.394 -1.807 -3.429 1.00 73.94 82 ARG A N 1
ATOM 660 C CA . ARG A 1 82 ? -4.571 -2.828 -2.766 1.00 73.94 82 ARG A CA 1
ATOM 661 C C . ARG A 1 82 ? -4.374 -4.033 -3.670 1.00 73.94 82 ARG A C 1
ATOM 663 O O . ARG A 1 82 ? -3.271 -4.567 -3.702 1.00 73.94 82 ARG A O 1
ATOM 670 N N . ASP A 1 83 ? -5.393 -4.418 -4.432 1.00 75.25 83 ASP A N 1
ATOM 671 C CA . ASP A 1 83 ? -5.291 -5.519 -5.389 1.00 75.25 83 ASP A CA 1
ATOM 672 C C . ASP A 1 83 ? -4.245 -5.215 -6.464 1.00 75.25 83 ASP A C 1
ATOM 674 O O . ASP A 1 83 ? -3.347 -6.034 -6.666 1.00 75.25 83 ASP A O 1
ATOM 678 N N . GLU A 1 84 ? -4.274 -4.006 -7.050 1.00 73.75 84 GLU A N 1
ATOM 679 C CA . GLU A 1 84 ? -3.239 -3.519 -7.982 1.00 73.75 84 GLU A CA 1
ATOM 68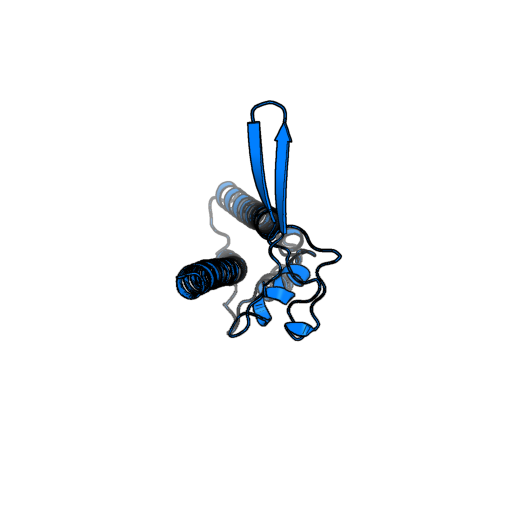0 C C . GLU A 1 84 ? -1.844 -3.663 -7.360 1.00 73.75 84 GLU A C 1
ATOM 682 O O . GLU A 1 84 ? -0.916 -4.155 -7.989 1.00 73.75 84 GLU A O 1
ATOM 687 N N . PHE A 1 85 ? -1.702 -3.263 -6.098 1.00 74.69 85 PHE A N 1
ATOM 688 C CA . PHE A 1 85 ? -0.447 -3.305 -5.356 1.00 74.69 85 PHE A CA 1
ATOM 689 C C . PHE A 1 85 ? 0.002 -4.738 -4.996 1.00 74.69 85 PHE A C 1
ATOM 691 O O . PHE A 1 85 ? 1.194 -5.056 -5.024 1.00 74.69 85 PHE A O 1
ATOM 698 N N . SER A 1 86 ? -0.942 -5.628 -4.687 1.00 73.00 86 SER A N 1
ATOM 699 C CA . SER A 1 86 ? -0.695 -7.024 -4.305 1.00 73.00 86 SER A CA 1
ATOM 700 C C . SER A 1 86 ? -0.131 -7.865 -5.453 1.00 73.00 86 SER A C 1
ATOM 702 O O . SER A 1 86 ? 0.604 -8.827 -5.212 1.00 73.00 86 SER A O 1
ATOM 704 N N . LEU A 1 87 ? -0.444 -7.492 -6.701 1.00 74.94 87 LEU A N 1
ATOM 705 C CA . LEU A 1 87 ? 0.121 -8.106 -7.903 1.00 74.94 87 LEU A CA 1
ATOM 706 C C . LEU A 1 87 ? 1.647 -8.003 -7.884 1.00 74.94 87 LEU A C 1
ATOM 708 O O . LEU A 1 87 ? 2.325 -9.006 -8.095 1.00 74.94 87 LEU A O 1
ATOM 712 N N . TYR A 1 88 ? 2.167 -6.827 -7.531 1.00 73.56 88 TYR A N 1
ATOM 713 C CA . TYR A 1 88 ? 3.601 -6.565 -7.472 1.00 73.56 88 TYR A CA 1
ATOM 714 C C . TYR A 1 88 ? 4.247 -7.145 -6.210 1.00 73.56 88 TYR A C 1
ATOM 716 O O . TYR A 1 88 ? 5.321 -7.722 -6.319 1.00 73.56 88 TYR A O 1
ATOM 724 N N . ARG A 1 89 ? 3.583 -7.112 -5.039 1.00 64.06 89 ARG A N 1
ATOM 725 C CA . ARG A 1 89 ? 4.116 -7.671 -3.769 1.00 64.06 89 ARG A CA 1
ATOM 726 C C . ARG A 1 89 ? 4.536 -9.147 -3.878 1.00 64.06 89 ARG A C 1
ATOM 728 O O . ARG A 1 89 ? 5.502 -9.545 -3.238 1.00 64.06 89 ARG A O 1
ATOM 735 N N . ASN A 1 90 ? 3.814 -9.953 -4.661 1.00 58.72 90 ASN A N 1
ATOM 736 C CA . ASN A 1 90 ? 4.068 -11.395 -4.782 1.00 58.72 90 ASN A CA 1
ATOM 737 C C . ASN A 1 90 ? 5.074 -11.770 -5.882 1.00 58.72 90 ASN A C 1
ATOM 739 O O . ASN A 1 90 ? 5.595 -12.879 -5.851 1.00 58.72 90 ASN A O 1
ATOM 743 N N . ALA A 1 91 ? 5.365 -10.873 -6.828 1.00 53.59 91 ALA A N 1
ATOM 744 C CA . ALA A 1 91 ? 6.347 -11.114 -7.894 1.00 53.59 91 ALA A CA 1
ATOM 745 C C . ALA A 1 91 ? 7.804 -10.885 -7.433 1.00 53.59 91 ALA A C 1
ATOM 747 O O . ALA A 1 91 ? 8.754 -11.106 -8.177 1.00 53.59 91 ALA A O 1
ATOM 748 N N . LEU A 1 92 ? 7.987 -10.411 -6.199 1.00 53.59 92 LEU A N 1
ATOM 749 C CA . LEU A 1 92 ? 9.160 -9.636 -5.812 1.00 53.59 92 LEU A CA 1
ATOM 750 C C . LEU A 1 92 ? 10.270 -10.373 -5.086 1.00 53.59 92 LEU A C 1
ATOM 752 O O . LEU A 1 92 ? 11.331 -9.796 -4.878 1.00 53.59 92 LEU A O 1
ATOM 756 N N . THR A 1 93 ? 10.097 -11.640 -4.724 1.00 50.09 93 THR A N 1
ATOM 757 C CA . THR A 1 93 ? 11.194 -12.309 -4.024 1.00 50.09 93 THR A CA 1
ATOM 758 C C . THR A 1 93 ? 12.371 -12.644 -4.940 1.00 50.09 93 THR A C 1
ATOM 760 O O . THR A 1 93 ? 13.479 -12.714 -4.419 1.00 50.09 93 THR A O 1
ATOM 763 N N . HIS A 1 94 ? 12.203 -12.787 -6.268 1.00 49.56 94 HIS A N 1
ATOM 764 C CA . HIS A 1 94 ? 13.296 -13.254 -7.145 1.00 49.56 94 HIS A CA 1
ATOM 765 C C . HIS A 1 94 ? 13.272 -12.793 -8.624 1.00 49.56 94 HIS A C 1
ATOM 767 O O . HIS A 1 94 ? 14.142 -13.226 -9.380 1.00 49.56 94 HIS A O 1
ATOM 773 N N . GLU A 1 95 ? 12.348 -11.927 -9.067 1.00 58.06 95 GLU A N 1
ATOM 774 C CA . GLU A 1 95 ? 12.213 -11.568 -10.494 1.00 58.06 95 GLU A CA 1
ATOM 775 C C . GLU A 1 95 ? 12.310 -10.056 -10.768 1.00 58.06 95 GLU A C 1
ATOM 777 O O . GLU A 1 95 ? 11.810 -9.224 -10.014 1.00 58.06 95 GLU A O 1
ATOM 782 N N . LEU A 1 96 ? 12.954 -9.685 -11.883 1.00 68.44 96 LEU A N 1
ATOM 783 C CA . LEU A 1 96 ? 13.047 -8.298 -12.360 1.00 68.44 96 LEU A CA 1
ATOM 784 C C . LEU A 1 96 ? 11.658 -7.813 -12.793 1.00 68.44 96 LEU A C 1
ATOM 786 O O . LEU A 1 96 ? 11.170 -8.304 -13.801 1.00 68.44 96 LEU A O 1
ATOM 790 N N . ILE A 1 97 ? 11.032 -6.854 -12.098 1.00 73.00 97 ILE A N 1
ATOM 791 C CA . ILE A 1 97 ? 9.750 -6.227 -12.494 1.00 73.00 97 ILE A CA 1
ATOM 792 C C . ILE A 1 97 ? 9.907 -5.477 -13.818 1.00 73.00 97 ILE A C 1
ATOM 794 O O . ILE A 1 97 ? 9.135 -5.686 -14.755 1.00 73.00 97 ILE A O 1
ATOM 798 N N . ILE A 1 98 ? 10.919 -4.612 -13.892 1.00 73.50 98 ILE A N 1
ATOM 799 C CA . ILE A 1 98 ? 11.266 -3.861 -15.097 1.00 73.50 98 ILE A CA 1
ATOM 800 C C . ILE A 1 98 ? 12.386 -4.620 -15.793 1.00 73.50 98 ILE A C 1
ATOM 802 O O . ILE A 1 98 ? 13.544 -4.566 -15.371 1.00 73.50 98 ILE A O 1
ATOM 806 N N . ALA A 1 99 ? 12.031 -5.337 -16.854 1.00 62.69 99 ALA A N 1
ATOM 807 C CA . ALA A 1 99 ? 12.970 -6.089 -17.667 1.00 62.69 99 ALA A CA 1
ATOM 808 C C . ALA A 1 99 ? 13.225 -5.368 -18.992 1.00 62.69 99 ALA A C 1
ATOM 810 O O . ALA A 1 99 ? 12.424 -5.444 -19.919 1.00 62.69 99 ALA A O 1
ATOM 811 N N . GLY A 1 100 ? 14.336 -4.632 -19.069 1.00 59.47 100 GLY A N 1
ATOM 812 C CA . GLY A 1 100 ? 14.879 -4.087 -20.321 1.00 59.47 100 GLY A CA 1
ATOM 813 C C . GLY A 1 100 ? 14.052 -3.010 -21.040 1.00 59.47 100 GLY A C 1
ATOM 814 O O . GLY A 1 100 ? 14.569 -2.393 -21.965 1.00 59.47 100 GLY A O 1
ATOM 815 N N . SER A 1 101 ? 12.808 -2.742 -20.632 1.00 61.91 101 SER A N 1
ATOM 816 C CA . SER A 1 101 ? 11.988 -1.672 -21.202 1.00 61.91 101 SER A CA 1
ATOM 817 C C . SER A 1 101 ? 12.314 -0.348 -20.511 1.00 61.91 101 SER A C 1
ATOM 819 O O . SER A 1 101 ? 11.849 -0.073 -19.408 1.00 61.91 101 SER A O 1
ATOM 821 N N . ILE A 1 102 ? 13.165 0.452 -21.150 1.00 64.56 102 ILE A N 1
ATOM 822 C CA . ILE A 1 102 ? 13.438 1.838 -20.775 1.00 64.56 102 ILE A CA 1
ATOM 823 C C . ILE A 1 102 ? 13.082 2.695 -21.984 1.00 64.56 102 ILE A C 1
ATOM 825 O O . ILE A 1 102 ? 13.669 2.523 -23.051 1.00 64.56 102 ILE A O 1
ATOM 829 N N . ASN A 1 103 ? 12.151 3.631 -21.816 1.00 64.12 103 ASN A N 1
ATOM 830 C CA . ASN A 1 103 ? 11.841 4.609 -22.855 1.00 64.12 103 ASN A CA 1
ATOM 831 C C . ASN A 1 103 ? 12.483 5.944 -22.474 1.00 64.12 103 ASN A C 1
ATOM 833 O O . ASN A 1 103 ? 12.074 6.574 -21.502 1.00 64.12 103 ASN A O 1
ATOM 837 N N . ILE A 1 104 ? 13.486 6.376 -23.236 1.00 61.69 104 ILE A N 1
ATOM 838 C CA . ILE A 1 104 ? 14.102 7.699 -23.088 1.00 61.69 104 ILE A CA 1
ATOM 839 C C . ILE A 1 104 ? 13.462 8.608 -24.134 1.00 61.69 104 ILE A C 1
ATOM 841 O O . ILE A 1 104 ? 13.666 8.420 -25.332 1.00 61.69 104 ILE A O 1
ATOM 845 N N . SER A 1 105 ? 12.654 9.565 -23.686 1.00 58.19 105 SER A N 1
ATOM 846 C CA . SER A 1 105 ? 12.090 10.604 -24.549 1.00 58.19 105 SER A CA 1
ATOM 847 C C . SER A 1 105 ? 12.913 11.874 -24.390 1.00 58.19 105 SER A C 1
ATOM 849 O O . SER A 1 105 ? 12.971 12.429 -23.298 1.00 58.19 105 SER A O 1
ATOM 851 N N . ILE A 1 106 ? 13.544 12.335 -25.468 1.00 58.47 106 ILE A N 1
ATOM 852 C CA . ILE A 1 106 ? 14.272 13.607 -25.492 1.00 58.47 106 ILE A CA 1
ATOM 853 C C . ILE A 1 106 ? 13.349 14.642 -26.132 1.00 58.47 106 ILE A C 1
ATOM 855 O O . ILE A 1 106 ? 12.980 14.511 -27.300 1.00 58.47 106 ILE A O 1
ATOM 859 N N . SER A 1 107 ? 12.938 15.646 -25.365 1.00 54.06 107 SER A N 1
ATOM 860 C CA . SER A 1 107 ? 12.195 16.800 -25.870 1.00 54.06 107 SER A CA 1
ATOM 861 C C . SER A 1 107 ? 13.136 17.993 -25.976 1.00 54.06 107 SER A C 1
ATOM 863 O O . SER A 1 107 ? 13.762 18.359 -24.984 1.00 54.06 107 SER A O 1
ATOM 865 N N . VAL A 1 108 ? 13.216 18.605 -27.154 1.00 56.03 108 VAL A N 1
ATOM 866 C CA . VAL A 1 108 ? 13.988 19.833 -27.382 1.00 56.03 108 VAL A CA 1
ATOM 867 C C . VAL A 1 108 ? 12.999 20.980 -27.544 1.00 56.03 108 VAL A C 1
ATOM 869 O O . VAL A 1 108 ? 12.197 20.961 -28.478 1.00 56.03 108 VAL A O 1
ATOM 872 N N . ASP A 1 109 ? 13.034 21.948 -26.630 1.00 60.44 109 ASP A N 1
ATOM 873 C CA . ASP A 1 109 ? 12.200 23.151 -26.679 1.00 60.44 109 ASP A CA 1
ATOM 874 C C . ASP A 1 109 ? 13.105 24.396 -26.686 1.00 60.44 109 ASP A C 1
ATOM 876 O O . ASP A 1 109 ? 13.623 24.847 -25.656 1.00 60.44 109 ASP A O 1
ATOM 880 N N . GLY A 1 110 ? 13.374 24.910 -27.891 1.00 69.69 110 GLY A N 1
ATOM 881 C CA . GLY A 1 110 ? 14.359 25.971 -28.123 1.00 69.69 110 GLY A CA 1
ATOM 882 C C . GLY A 1 110 ? 15.790 25.517 -27.807 1.00 69.69 110 GLY A C 1
ATOM 883 O O . GLY A 1 110 ? 16.241 24.507 -28.337 1.00 69.69 110 GLY A O 1
ATOM 884 N N . ASP A 1 111 ? 16.485 26.253 -26.933 1.00 64.19 111 ASP A N 1
ATOM 885 C CA . ASP A 1 111 ? 17.834 25.913 -26.435 1.00 64.19 111 ASP A CA 1
ATOM 886 C C . ASP A 1 111 ? 17.811 24.924 -25.250 1.00 64.19 111 ASP A C 1
ATOM 888 O O . ASP A 1 111 ? 18.849 24.625 -24.657 1.00 64.19 111 ASP A O 1
ATOM 892 N N . THR A 1 112 ? 16.629 24.435 -24.860 1.00 48.91 112 THR A N 1
ATOM 893 C CA . THR A 1 112 ? 16.465 23.559 -23.695 1.00 48.91 112 THR A CA 1
ATOM 894 C C . THR A 1 112 ? 16.262 22.121 -24.151 1.00 48.91 112 THR A C 1
ATOM 896 O O . THR A 1 112 ? 15.227 21.784 -24.726 1.00 48.91 112 THR A O 1
ATOM 899 N N . GLU A 1 113 ? 17.234 21.257 -23.868 1.00 59.84 113 GLU A N 1
ATOM 900 C CA . GLU A 1 113 ? 17.079 19.808 -23.999 1.00 59.84 113 GLU A CA 1
ATOM 901 C C . GLU A 1 113 ? 16.567 19.233 -22.671 1.00 59.84 113 GLU A C 1
ATOM 903 O O . GLU A 1 113 ? 17.174 19.417 -21.615 1.00 59.84 113 GLU A O 1
ATOM 908 N N . GLY A 1 114 ? 15.417 18.563 -22.715 1.00 60.22 114 GLY A N 1
ATOM 909 C CA . GLY A 1 114 ? 14.838 17.832 -21.595 1.00 60.22 114 GLY A CA 1
ATOM 910 C C . GLY A 1 114 ? 14.838 16.336 -21.879 1.00 60.22 114 GLY A C 1
ATOM 911 O O . GLY A 1 114 ? 14.194 15.883 -22.824 1.00 60.22 114 GLY A O 1
ATOM 912 N N . GLU A 1 115 ? 15.526 15.556 -21.050 1.00 64.50 115 GLU A N 1
ATOM 913 C CA . GLU A 1 115 ? 15.479 14.094 -21.101 1.00 64.50 115 GLU A CA 1
ATOM 914 C C . GLU A 1 115 ? 14.446 13.570 -20.096 1.00 64.50 115 GLU A C 1
ATOM 916 O O . GLU A 1 115 ? 14.543 13.813 -18.893 1.00 64.50 115 GLU A O 1
ATOM 921 N N . THR A 1 116 ? 13.441 12.841 -20.582 1.00 68.06 116 THR A N 1
ATOM 922 C CA . THR A 1 116 ? 12.449 12.149 -19.752 1.00 68.06 116 THR A CA 1
ATOM 923 C C . THR A 1 116 ? 12.691 10.648 -19.823 1.00 68.06 116 THR A C 1
ATOM 925 O O . THR A 1 116 ? 12.521 10.023 -20.872 1.00 68.06 116 THR A O 1
ATOM 928 N N . LEU A 1 117 ? 13.071 10.066 -18.690 1.00 73.81 117 LEU A N 1
ATOM 929 C CA . LEU A 1 117 ? 13.218 8.628 -18.517 1.00 73.81 117 LEU A CA 1
ATOM 930 C C . LEU A 1 117 ? 11.889 8.032 -18.049 1.00 73.81 117 LEU A C 1
ATOM 932 O O . LEU A 1 117 ? 11.418 8.369 -16.969 1.00 73.81 117 LEU A O 1
ATOM 936 N N . VAL A 1 118 ? 11.304 7.131 -18.834 1.00 77.12 118 VAL A N 1
ATOM 937 C CA . VAL A 1 118 ? 10.070 6.423 -18.475 1.00 77.12 118 VAL A CA 1
ATOM 938 C C . VAL A 1 118 ? 10.394 4.970 -18.152 1.00 77.12 118 VAL A C 1
ATOM 940 O O . VAL A 1 118 ? 10.988 4.255 -18.966 1.00 77.12 118 VAL A O 1
ATOM 943 N N . LEU A 1 119 ? 9.963 4.539 -16.966 1.00 81.88 119 LEU A N 1
ATOM 944 C CA . LEU A 1 119 ? 10.154 3.191 -16.439 1.00 81.88 119 LEU A CA 1
ATOM 945 C C . LEU A 1 119 ? 8.793 2.482 -16.361 1.00 81.88 119 LEU A C 1
ATOM 947 O O . LEU A 1 119 ? 8.141 2.530 -15.319 1.00 81.88 119 LEU A O 1
ATOM 951 N N . PRO A 1 120 ? 8.300 1.874 -17.453 1.00 82.62 120 PRO A N 1
ATOM 952 C CA . PRO A 1 120 ? 6.962 1.302 -17.472 1.00 82.62 120 PRO A CA 1
ATOM 953 C C . PRO A 1 120 ? 6.869 0.065 -16.569 1.00 82.62 120 PRO A C 1
ATOM 955 O O . PRO A 1 120 ? 7.731 -0.815 -16.597 1.00 82.62 120 PRO A O 1
ATOM 958 N N . LEU A 1 121 ? 5.790 -0.027 -15.793 1.00 83.06 121 LEU A N 1
ATOM 959 C CA . LEU A 1 121 ? 5.458 -1.246 -15.053 1.00 83.06 121 LEU A CA 1
ATOM 960 C C . LEU A 1 121 ? 4.763 -2.271 -15.970 1.00 83.06 121 LEU A C 1
ATOM 962 O O . LEU A 1 121 ? 4.002 -1.877 -16.854 1.00 83.06 121 LEU A O 1
ATOM 966 N N . PRO A 1 122 ? 4.976 -3.583 -15.782 1.00 81.31 122 PRO A N 1
ATOM 967 C CA . PRO A 1 122 ? 4.293 -4.612 -16.567 1.00 81.31 122 PRO A CA 1
ATOM 968 C C . PRO A 1 122 ? 2.810 -4.708 -16.201 1.00 81.31 122 PRO A C 1
ATOM 970 O O . PRO A 1 122 ? 2.465 -4.645 -15.024 1.00 81.31 122 PRO A O 1
ATOM 973 N N . ASP A 1 123 ? 1.934 -4.868 -17.196 1.00 78.19 123 ASP A N 1
ATOM 974 C CA . ASP A 1 123 ? 0.473 -4.957 -17.021 1.00 78.19 123 ASP A CA 1
ATOM 975 C C . ASP A 1 123 ? 0.084 -6.066 -16.027 1.00 78.19 123 ASP A C 1
ATOM 977 O O . ASP A 1 123 ? -0.823 -5.881 -15.217 1.00 78.19 123 ASP A O 1
ATOM 981 N N . ASP A 1 124 ? 0.822 -7.180 -16.050 1.00 80.25 124 ASP A N 1
ATOM 982 C CA . ASP A 1 124 ? 0.792 -8.222 -15.026 1.00 80.25 124 ASP A CA 1
ATOM 983 C C . ASP A 1 124 ? 2.234 -8.649 -14.671 1.00 80.25 124 ASP A C 1
ATOM 985 O O . ASP A 1 124 ? 2.911 -9.270 -15.496 1.00 80.25 124 ASP A O 1
ATOM 989 N N . PRO A 1 125 ? 2.738 -8.335 -13.460 1.00 77.94 125 PRO A N 1
ATOM 990 C CA . PRO A 1 125 ? 4.082 -8.722 -13.032 1.00 77.94 125 PRO A CA 1
ATOM 991 C C . PRO A 1 125 ? 4.232 -10.227 -12.759 1.00 77.94 125 PRO A C 1
ATOM 993 O O . PRO A 1 125 ? 5.349 -10.675 -12.522 1.00 77.94 125 PRO A O 1
ATOM 996 N N . ARG A 1 126 ? 3.142 -11.009 -12.759 1.00 77.62 126 ARG A N 1
ATOM 997 C CA . ARG A 1 126 ? 3.159 -12.463 -12.506 1.00 77.62 126 ARG A CA 1
ATOM 998 C C . ARG A 1 126 ? 3.415 -13.292 -13.762 1.00 77.62 126 ARG A C 1
ATOM 1000 O O . ARG A 1 126 ? 3.638 -14.495 -13.663 1.00 77.62 126 ARG A O 1
ATOM 1007 N N . VAL A 1 127 ? 3.325 -12.665 -14.931 1.00 80.12 127 VAL A N 1
ATOM 1008 C CA . VAL A 1 127 ? 3.641 -13.287 -16.217 1.00 80.12 127 VAL A CA 1
ATOM 1009 C C . VAL A 1 127 ? 5.164 -13.348 -16.381 1.00 80.12 127 VAL A C 1
ATOM 1011 O O . VAL A 1 127 ? 5.877 -12.492 -15.845 1.00 80.12 127 VAL A O 1
ATOM 1014 N N . ASP A 1 128 ? 5.660 -14.353 -17.111 1.00 76.75 128 ASP A N 1
ATOM 1015 C CA . ASP A 1 128 ? 7.086 -14.494 -17.422 1.00 76.75 128 ASP A CA 1
ATOM 1016 C C . ASP A 1 128 ? 7.647 -13.191 -17.998 1.00 76.75 128 ASP A C 1
ATOM 1018 O O . ASP A 1 128 ? 6.981 -12.485 -18.758 1.00 76.75 128 ASP A O 1
ATOM 1022 N N . VAL A 1 129 ? 8.887 -12.877 -17.633 1.00 76.06 129 VAL A N 1
ATOM 1023 C CA . VAL A 1 129 ? 9.586 -11.658 -18.041 1.00 76.06 129 VAL A CA 1
ATOM 1024 C C . VAL A 1 129 ? 9.499 -11.395 -19.551 1.00 76.06 129 VAL A C 1
ATOM 1026 O O . VAL A 1 129 ? 9.333 -10.239 -19.946 1.00 76.06 129 VAL A O 1
ATOM 1029 N N . MET A 1 130 ? 9.578 -12.435 -20.385 1.00 75.56 130 MET A N 1
ATOM 1030 C CA . MET A 1 130 ? 9.545 -12.313 -21.848 1.00 75.56 130 MET A CA 1
ATOM 1031 C C . MET A 1 130 ? 8.143 -12.058 -22.417 1.00 75.56 130 MET A C 1
ATOM 1033 O O . MET A 1 130 ? 8.022 -11.517 -23.516 1.00 75.56 130 MET A O 1
ATOM 1037 N N . ASP A 1 131 ? 7.098 -12.407 -21.668 1.00 79.88 131 ASP A N 1
ATOM 1038 C CA . ASP A 1 131 ? 5.696 -12.327 -22.093 1.00 79.88 131 ASP A CA 1
ATOM 1039 C C . ASP A 1 131 ? 4.966 -11.100 -21.515 1.00 79.88 131 ASP A C 1
ATOM 1041 O O . ASP A 1 131 ? 3.793 -10.852 -21.815 1.00 79.88 131 ASP A O 1
ATOM 1045 N N . ARG A 1 132 ? 5.648 -10.300 -20.687 1.00 80.75 132 ARG A N 1
ATOM 1046 C CA . ARG A 1 132 ? 5.075 -9.098 -20.077 1.00 80.75 132 ARG A CA 1
ATOM 1047 C C . ARG A 1 132 ? 4.742 -8.043 -21.121 1.00 80.75 132 ARG A C 1
ATOM 1049 O O . ARG A 1 132 ? 5.575 -7.623 -21.924 1.00 80.75 132 ARG A O 1
ATOM 1056 N N . THR A 1 133 ? 3.515 -7.543 -21.047 1.00 79.62 133 THR A N 1
ATOM 1057 C CA . THR A 1 133 ? 3.089 -6.359 -21.789 1.00 79.62 133 THR A CA 1
ATOM 1058 C C . THR A 1 133 ? 3.193 -5.116 -20.914 1.00 79.62 133 THR A C 1
ATOM 1060 O O . THR A 1 133 ? 3.122 -5.191 -19.692 1.00 79.62 133 THR A O 1
ATOM 1063 N N . PHE A 1 134 ? 3.374 -3.960 -21.547 1.00 77.94 134 PHE A N 1
ATOM 1064 C CA . PHE A 1 134 ? 3.540 -2.661 -20.883 1.00 77.94 134 PHE A CA 1
ATOM 1065 C C . PHE A 1 134 ? 2.550 -1.636 -21.458 1.00 77.94 134 PHE A C 1
ATOM 1067 O O . PHE A 1 134 ? 2.878 -0.468 -21.648 1.00 77.94 134 PHE A O 1
ATOM 1074 N N . ARG A 1 135 ? 1.363 -2.101 -21.868 1.00 67.38 135 ARG A N 1
ATOM 1075 C CA . ARG A 1 135 ? 0.437 -1.339 -22.722 1.00 67.38 135 ARG A CA 1
ATOM 1076 C C . ARG A 1 135 ? -0.405 -0.347 -21.937 1.00 67.38 135 ARG A C 1
ATOM 1078 O O . ARG A 1 135 ? -0.763 0.694 -22.479 1.00 67.38 135 ARG A O 1
ATOM 1085 N N . ASN A 1 136 ? -0.739 -0.680 -20.696 1.00 65.88 136 ASN A N 1
ATOM 1086 C CA . ASN A 1 136 ? -1.718 0.060 -19.907 1.00 65.88 136 ASN A CA 1
ATOM 1087 C C . ASN A 1 136 ? -1.078 0.871 -18.780 1.00 65.88 136 ASN A C 1
ATOM 1089 O O . ASN A 1 136 ? -1.778 1.633 -18.107 1.00 65.88 136 ASN A O 1
ATOM 1093 N N . ASN A 1 137 ? 0.222 0.693 -18.536 1.00 61.94 137 ASN A N 1
ATOM 1094 C CA . ASN A 1 137 ? 0.786 1.039 -17.246 1.00 61.94 137 ASN A CA 1
ATOM 1095 C C . ASN A 1 137 ? 1.541 2.373 -17.185 1.00 61.94 137 ASN A C 1
ATOM 1097 O O . ASN A 1 137 ? 2.304 2.721 -18.089 1.00 61.94 137 ASN A O 1
ATOM 1101 N N . PRO A 1 138 ? 1.354 3.106 -16.071 1.00 64.50 138 PRO A N 1
ATOM 1102 C CA . PRO A 1 138 ? 2.051 4.341 -15.775 1.00 64.50 138 PRO A CA 1
ATOM 1103 C C . PRO A 1 138 ? 3.530 4.071 -15.507 1.00 64.50 138 PRO A C 1
ATOM 1105 O O . PRO A 1 138 ? 3.914 3.020 -14.993 1.00 64.50 138 PRO A O 1
ATOM 1108 N N . ASP A 1 139 ? 4.339 5.078 -15.802 1.00 81.12 139 ASP A N 1
ATOM 1109 C CA . ASP A 1 139 ? 5.691 5.211 -15.280 1.00 81.12 139 ASP A CA 1
ATOM 1110 C C . ASP A 1 139 ? 5.748 4.829 -13.787 1.00 81.12 139 ASP A C 1
ATOM 1112 O O . ASP A 1 139 ? 4.912 5.273 -12.987 1.00 81.12 139 ASP A O 1
ATOM 1116 N N . ALA A 1 140 ? 6.711 3.986 -13.416 1.00 82.50 140 ALA A N 1
ATOM 1117 C CA . ALA A 1 140 ? 6.885 3.458 -12.070 1.00 82.50 140 ALA A CA 1
ATOM 1118 C C . ALA A 1 140 ? 6.963 4.584 -11.030 1.00 82.50 140 ALA A C 1
ATOM 1120 O O . ALA A 1 140 ? 6.393 4.468 -9.943 1.00 82.50 140 ALA A O 1
ATOM 1121 N N . GLU A 1 141 ? 7.570 5.720 -11.383 1.00 84.94 141 GLU A N 1
ATOM 1122 C CA . GLU A 1 141 ? 7.596 6.900 -10.522 1.00 84.94 141 GLU A CA 1
ATOM 1123 C C . GLU A 1 141 ? 6.182 7.440 -10.244 1.00 84.94 141 GLU A C 1
ATOM 1125 O O . GLU A 1 141 ? 5.811 7.688 -9.089 1.00 84.94 141 GLU A O 1
ATOM 1130 N N . ILE A 1 142 ? 5.361 7.592 -11.287 1.00 86.38 142 ILE A N 1
ATOM 1131 C CA . ILE A 1 142 ? 3.966 8.044 -11.175 1.00 86.38 142 ILE A CA 1
ATOM 1132 C C . ILE A 1 142 ? 3.156 7.046 -10.345 1.00 86.38 142 ILE A C 1
ATOM 1134 O O . ILE A 1 142 ? 2.382 7.453 -9.469 1.00 86.38 142 ILE A O 1
ATOM 1138 N N . PHE A 1 143 ? 3.351 5.748 -10.581 1.00 85.94 143 PHE A N 1
ATOM 1139 C CA . PHE A 1 143 ? 2.699 4.688 -9.821 1.00 85.94 143 PHE A CA 1
ATOM 1140 C C . PHE A 1 143 ? 3.026 4.788 -8.327 1.00 85.94 143 PHE A C 1
ATOM 1142 O O . PHE A 1 143 ? 2.106 4.834 -7.502 1.00 85.94 143 PHE A O 1
ATOM 1149 N N . CYS A 1 144 ? 4.310 4.876 -7.971 1.00 87.50 144 CYS A N 1
ATOM 1150 C CA . CYS A 1 144 ? 4.762 4.983 -6.586 1.00 87.50 144 CYS A CA 1
ATOM 1151 C C . CYS A 1 144 ? 4.237 6.260 -5.920 1.00 87.50 144 CYS A C 1
ATOM 1153 O O . CYS A 1 144 ? 3.663 6.192 -4.831 1.00 87.50 144 CYS A O 1
ATOM 1155 N N . LYS A 1 145 ? 4.331 7.421 -6.588 1.00 89.69 145 LYS A N 1
ATOM 1156 C CA . LYS A 1 145 ? 3.791 8.700 -6.084 1.00 89.69 145 LYS A CA 1
ATOM 1157 C C . LYS A 1 145 ? 2.285 8.640 -5.838 1.00 89.69 145 LYS A C 1
ATOM 1159 O O . LYS A 1 145 ? 1.790 9.209 -4.863 1.00 89.69 145 LYS A O 1
ATOM 1164 N N . ARG A 1 146 ? 1.531 7.977 -6.717 1.00 89.00 146 ARG A N 1
ATOM 1165 C CA . ARG A 1 146 ? 0.083 7.801 -6.558 1.00 89.00 146 ARG A CA 1
ATOM 1166 C C . ARG A 1 146 ? -0.233 6.918 -5.353 1.00 89.00 146 ARG A C 1
ATOM 1168 O O . ARG A 1 146 ? -1.077 7.289 -4.537 1.00 89.00 146 ARG A O 1
ATOM 1175 N N . HIS A 1 147 ? 0.445 5.780 -5.228 1.00 87.56 147 HIS A N 1
ATOM 1176 C CA . HIS A 1 147 ? 0.180 4.810 -4.167 1.00 87.56 147 HIS A CA 1
ATOM 1177 C C . HIS A 1 147 ? 0.625 5.298 -2.791 1.00 87.56 147 HIS A C 1
ATOM 1179 O O . HIS A 1 147 ? -0.149 5.175 -1.846 1.00 87.56 147 HIS A O 1
ATOM 1185 N N . ILE A 1 148 ? 1.779 5.962 -2.674 1.00 90.31 148 ILE A N 1
ATOM 1186 C CA . ILE A 1 148 ? 2.202 6.530 -1.387 1.00 90.31 148 ILE A CA 1
ATOM 1187 C C . ILE A 1 148 ? 1.228 7.607 -0.899 1.00 90.31 148 ILE A C 1
ATOM 1189 O O . ILE A 1 148 ? 0.873 7.624 0.274 1.00 90.31 148 ILE A O 1
ATOM 1193 N N . LYS A 1 149 ? 0.705 8.460 -1.794 1.00 91.25 149 LYS A N 1
ATOM 1194 C CA . LYS A 1 149 ? -0.323 9.454 -1.438 1.00 91.25 149 LYS A CA 1
ATOM 1195 C C . LYS A 1 149 ? -1.612 8.793 -0.953 1.00 91.25 149 LYS A C 1
ATOM 1197 O O . LYS A 1 149 ? -2.203 9.260 0.018 1.00 91.25 149 LYS A O 1
ATOM 1202 N N . ARG A 1 150 ? -2.054 7.721 -1.620 1.00 89.25 150 ARG A N 1
ATOM 1203 C CA . ARG A 1 150 ? -3.240 6.944 -1.222 1.00 89.25 150 ARG A CA 1
ATOM 1204 C C . ARG A 1 150 ? -3.046 6.296 0.152 1.00 89.25 150 ARG A C 1
ATOM 1206 O O . ARG A 1 150 ? -3.921 6.439 1.002 1.00 89.25 150 ARG A O 1
ATOM 1213 N N . LEU A 1 151 ? -1.892 5.669 0.382 1.00 90.19 151 LEU A N 1
ATOM 1214 C CA . LEU A 1 151 ? -1.536 5.042 1.655 1.00 90.19 151 LEU A CA 1
ATOM 1215 C C . LEU A 1 151 ? -1.455 6.069 2.792 1.00 90.19 151 LEU A C 1
ATOM 1217 O O . LEU A 1 151 ? -2.099 5.893 3.820 1.00 90.19 151 LEU A O 1
ATOM 1221 N N . LEU A 1 152 ? -0.736 7.176 2.592 1.00 92.31 152 LEU A N 1
ATOM 1222 C CA . LEU A 1 152 ? -0.635 8.249 3.586 1.00 92.31 152 LEU A CA 1
ATOM 1223 C C . LEU A 1 152 ? -2.002 8.851 3.913 1.00 92.31 152 LEU A C 1
ATOM 1225 O O . LEU A 1 152 ? -2.289 9.130 5.072 1.00 92.31 152 LEU A O 1
ATOM 1229 N N . LYS A 1 153 ? -2.867 9.030 2.908 1.00 91.62 153 LYS A N 1
ATOM 1230 C CA . LYS A 1 153 ? -4.238 9.499 3.129 1.00 91.62 153 LYS A CA 1
ATOM 1231 C C . LYS A 1 153 ? -5.023 8.526 4.013 1.00 91.62 153 LYS A C 1
ATOM 1233 O O . LYS A 1 153 ? -5.680 8.981 4.941 1.00 91.62 153 LYS A O 1
ATOM 1238 N N . LEU A 1 154 ? -4.946 7.223 3.739 1.00 90.44 154 LEU A N 1
ATOM 1239 C CA . LEU A 1 154 ? -5.613 6.188 4.534 1.00 90.44 154 LEU A CA 1
ATOM 1240 C C . LEU A 1 154 ? -5.121 6.196 5.990 1.00 90.44 154 LEU A C 1
ATOM 1242 O O . LEU A 1 154 ? -5.930 6.319 6.907 1.00 90.44 154 LEU A O 1
ATOM 1246 N N . ILE A 1 155 ? -3.798 6.151 6.181 1.00 92.50 155 ILE A N 1
ATOM 1247 C CA . ILE A 1 155 ? -3.139 6.206 7.494 1.00 92.50 155 ILE A CA 1
ATOM 1248 C C . ILE A 1 155 ? -3.592 7.452 8.266 1.00 92.50 155 ILE A C 1
ATOM 1250 O O . ILE A 1 155 ? -4.073 7.341 9.390 1.00 92.50 155 ILE A O 1
ATOM 1254 N N . ASN A 1 156 ? -3.506 8.636 7.652 1.00 93.31 156 ASN A N 1
ATOM 1255 C CA . ASN A 1 156 ? -3.860 9.896 8.307 1.00 93.31 156 ASN A CA 1
ATOM 1256 C C . ASN A 1 156 ? -5.344 9.981 8.683 1.00 93.31 156 ASN A C 1
ATOM 1258 O O . ASN A 1 156 ? -5.666 10.551 9.721 1.00 93.31 156 ASN A O 1
ATOM 1262 N N . ILE A 1 157 ? -6.248 9.430 7.865 1.00 91.06 157 ILE A N 1
ATOM 1263 C CA . ILE A 1 157 ? -7.681 9.387 8.191 1.00 91.06 157 ILE A CA 1
ATOM 1264 C C . ILE A 1 157 ? -7.913 8.522 9.432 1.00 91.06 157 ILE A C 1
ATOM 1266 O O . ILE A 1 157 ? -8.557 8.978 10.374 1.00 91.06 157 ILE A O 1
ATOM 1270 N N . ILE A 1 158 ? -7.355 7.308 9.454 1.00 91.56 158 ILE A N 1
ATOM 1271 C CA . ILE A 1 158 ? -7.538 6.364 10.563 1.00 91.56 158 ILE A CA 1
ATOM 1272 C C . ILE A 1 158 ? -6.939 6.925 11.857 1.00 91.56 158 ILE A C 1
ATOM 1274 O O . ILE A 1 158 ? -7.623 6.992 12.879 1.00 91.56 158 ILE A O 1
ATOM 1278 N N . TYR A 1 159 ? -5.695 7.406 11.815 1.00 91.75 159 TYR A N 1
ATOM 1279 C CA . TYR A 1 159 ? -5.061 8.018 12.981 1.00 91.75 159 TYR A CA 1
ATOM 1280 C C . TYR A 1 159 ? -5.748 9.305 13.433 1.00 91.75 159 TYR A C 1
ATOM 1282 O O . TYR A 1 159 ? -5.873 9.536 14.635 1.00 91.75 159 TYR A O 1
ATOM 1290 N N . GLY A 1 160 ? -6.217 10.136 12.500 1.00 90.56 160 GLY A N 1
ATOM 1291 C CA . GLY A 1 160 ? -6.960 11.351 12.826 1.00 90.56 160 GLY A CA 1
ATOM 1292 C C . GLY A 1 160 ? -8.263 11.045 13.565 1.00 90.56 160 GLY A C 1
ATOM 1293 O O . GLY A 1 160 ? -8.598 11.727 14.536 1.00 90.56 160 GLY A O 1
ATOM 1294 N N . GLU A 1 161 ? -8.968 9.986 13.165 1.00 88.69 161 GLU A N 1
ATOM 1295 C CA . GLU A 1 161 ? -10.187 9.534 13.835 1.00 88.69 161 GLU A CA 1
ATOM 1296 C C . GLU A 1 161 ? -9.888 8.971 15.234 1.00 88.69 161 GLU A C 1
ATOM 1298 O O . GLU A 1 161 ? -10.516 9.385 16.212 1.00 88.69 161 GLU A O 1
ATOM 1303 N N . ILE A 1 162 ? -8.867 8.118 15.358 1.00 88.81 162 ILE A N 1
ATOM 1304 C CA . ILE A 1 162 ? -8.382 7.583 16.641 1.00 88.81 162 ILE A CA 1
ATOM 1305 C C . ILE A 1 162 ? -7.993 8.711 17.613 1.00 88.81 162 ILE A C 1
ATOM 1307 O O . ILE A 1 162 ? -8.432 8.718 18.767 1.00 88.81 162 ILE A O 1
ATOM 1311 N N . ALA A 1 163 ? -7.212 9.692 17.153 1.00 87.25 163 ALA A N 1
ATOM 1312 C CA . ALA A 1 163 ? -6.745 10.813 17.968 1.00 87.25 163 ALA A CA 1
ATOM 1313 C C . ALA A 1 163 ? -7.897 11.716 18.435 1.00 87.25 163 ALA A C 1
ATOM 1315 O O . ALA A 1 163 ? -7.946 12.124 19.600 1.00 87.25 163 ALA A O 1
ATOM 1316 N N . THR A 1 164 ? -8.851 11.996 17.541 1.00 86.81 164 THR A N 1
ATOM 1317 C CA . THR A 1 164 ? -10.048 12.787 17.861 1.00 86.81 164 THR A CA 1
ATOM 1318 C C . THR A 1 164 ? -10.869 12.108 18.953 1.00 86.81 164 THR A C 1
ATOM 1320 O O . THR A 1 164 ? -11.248 12.750 19.933 1.00 86.81 164 THR A O 1
ATOM 1323 N N . ARG A 1 165 ? -11.088 10.793 18.834 1.00 85.25 165 ARG A N 1
ATOM 1324 C CA . ARG A 1 165 ? -11.827 9.997 19.824 1.00 85.25 165 ARG A CA 1
ATOM 1325 C C . ARG A 1 165 ? -11.120 9.939 21.174 1.00 85.25 165 ARG A C 1
ATOM 1327 O O . ARG A 1 165 ? -11.762 10.149 22.198 1.00 85.25 165 ARG A O 1
ATOM 1334 N N . ALA A 1 166 ? -9.809 9.692 21.181 1.00 82.19 166 ALA A N 1
ATOM 1335 C CA . ALA A 1 166 ? -9.020 9.651 22.412 1.00 82.19 166 ALA A CA 1
ATOM 1336 C C . ALA A 1 166 ? -9.078 10.990 23.170 1.00 82.19 166 ALA A C 1
ATOM 1338 O O . ALA A 1 166 ? -9.213 11.017 24.392 1.00 82.19 166 ALA A O 1
ATOM 1339 N N . THR A 1 167 ? -9.043 12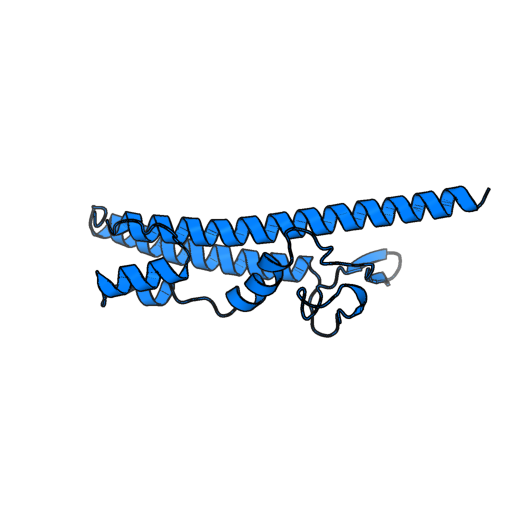.102 22.432 1.00 81.88 167 THR A N 1
ATOM 1340 C CA . THR A 1 167 ? -9.137 13.452 23.000 1.00 81.88 167 THR A CA 1
ATOM 1341 C C . THR A 1 167 ? -10.542 13.739 23.531 1.00 81.88 167 THR A C 1
ATOM 1343 O O . THR A 1 167 ? -10.684 14.211 24.656 1.00 81.88 167 THR A O 1
ATOM 1346 N N . ALA A 1 168 ? -11.588 13.418 22.760 1.00 79.62 168 ALA A N 1
ATOM 1347 C CA . ALA A 1 168 ? -12.980 13.635 23.160 1.00 79.62 168 ALA A CA 1
ATOM 1348 C C . ALA A 1 168 ? -13.366 12.834 24.415 1.00 79.62 168 ALA A C 1
ATOM 1350 O O . ALA A 1 168 ? -14.045 13.355 25.296 1.00 79.62 168 ALA A O 1
ATOM 1351 N N . ASN A 1 169 ? -12.894 11.589 24.518 1.00 76.50 169 ASN A N 1
ATOM 1352 C CA . ASN A 1 169 ? -13.202 10.706 25.642 1.00 76.50 169 ASN A CA 1
ATOM 1353 C C . ASN A 1 169 ? -12.249 10.890 26.836 1.00 76.50 169 ASN A C 1
ATOM 1355 O O . ASN A 1 169 ? -12.494 10.322 27.897 1.00 76.50 169 ASN A O 1
ATOM 1359 N N . SER A 1 170 ? -11.165 11.667 26.677 1.00 75.81 170 SER A N 1
ATOM 1360 C CA . SER A 1 170 ? -10.063 11.785 27.652 1.00 75.81 170 SER A CA 1
ATOM 1361 C C . SER A 1 170 ? -9.484 10.431 28.096 1.00 75.81 170 SER A C 1
ATOM 1363 O O . SER A 1 170 ? -8.910 10.306 29.178 1.00 75.81 170 SER A O 1
ATOM 1365 N N . SER A 1 171 ? -9.646 9.404 27.264 1.00 70.00 171 SER A N 1
ATOM 1366 C CA . SER A 1 171 ? -9.209 8.035 27.506 1.00 70.00 171 SER A CA 1
ATOM 1367 C C . SER A 1 171 ? -9.002 7.317 26.176 1.00 70.00 171 SER A C 1
ATOM 1369 O O . SER A 1 171 ? -9.650 7.612 25.166 1.00 70.00 171 SER A O 1
ATOM 1371 N N . LEU A 1 172 ? -8.075 6.362 26.167 1.00 67.31 172 LEU A N 1
ATOM 1372 C CA . LEU A 1 172 ? -8.038 5.355 25.114 1.00 67.31 172 LEU A CA 1
ATOM 1373 C C . LEU A 1 172 ? -9.170 4.355 25.394 1.00 67.31 172 LEU A C 1
ATOM 1375 O O . LEU A 1 172 ? -9.415 4.067 26.564 1.00 67.31 172 LEU A O 1
ATOM 1379 N N . PRO A 1 173 ? -9.853 3.808 24.375 1.00 60.62 173 PRO A N 1
ATOM 1380 C CA . PRO A 1 173 ? -10.930 2.836 24.554 1.00 60.62 173 PRO A CA 1
ATOM 1381 C C . PRO A 1 173 ? -10.419 1.429 24.932 1.00 60.62 173 PRO A C 1
ATOM 1383 O O . PRO A 1 173 ? -11.043 0.440 24.530 1.00 60.62 173 PRO A O 1
ATOM 1386 N N . LEU A 1 174 ? -9.301 1.386 25.673 1.00 56.22 174 LEU A N 1
ATOM 1387 C CA . LEU A 1 174 ? -8.668 0.216 26.279 1.00 56.22 174 LEU A CA 1
ATOM 1388 C C . LEU A 1 174 ? -9.507 -0.317 27.443 1.00 56.22 174 LEU A C 1
ATOM 1390 O O . LEU A 1 174 ? -9.933 0.508 28.285 1.00 56.22 174 LEU A O 1
#

Secondary structure (DSSP, 8-state):
-HHHHHHHHHHHHHHHHHHHHHHHHHHHHHHHHHHHHHHHHHHHHTTPPPPSS--HHHHHHHHHHH-TT-GGGGTSS--THHHHHHHHHHSTTT--SS-S--EEEEEEETTEEEEEEE-BPPS-TTS-TTT---SS--BHHHHHHHHHHHHHHHHHHHHHHHHHHHHHHTS---